Protein AF-A0A7H4P5Q7-F1 (afdb_monomer)

Sequence (121 aa):
MSPSSAIASPLTLASLYSDHHGWLKKWLTHKLQSVYDADDVAQDTFVRIMAGGSLSTIRDPKSFLCTIANRVMIDLFRRNALERAWLEMLSQLPEELSPSPEQRQSQLELLQQIDAHAGRA

Organism: NCBI:txid2058152

pLDDT: mean 88.64, std 13.56, range [40.66, 98.06]

Mean predicted aligned error: 7.0 Å

Radius of gyration: 20.48 Å; Cα contacts (8 Å, |Δi|>4): 54; chains: 1; bounding box: 58×28×66 Å

Foldseek 3Di:
DDDPPPPPDADDLVCLCVVPLVVQLVVQCVVVVDSVVSNVLSVVLSVVVVVVDDPRPDPDSVVSSVVSSVVSVVLVVVLVVLLVVLVVVLVPDDPVPRDDPVVSVVVSVVSSVVVVVVVVD

Secondary structure (DSSP, 8-state):
--------PPPPHHHHHHHHHHHHHHHHHHHHS-HHHHHHHHHHHHHHHHHH---TT-S-HHHHHHHHHHHHHHHHHHHHHHHHHHHHHHHTS-GGGPPPHHHHHHHHHHHHHHHHHHTT-

Structure (mmCIF, N/CA/C/O backbone):
data_AF-A0A7H4P5Q7-F1
#
_entry.id   AF-A0A7H4P5Q7-F1
#
loop_
_atom_site.group_PDB
_atom_site.id
_atom_site.type_symbol
_atom_site.label_atom_id
_atom_site.label_alt_id
_atom_site.label_comp_id
_atom_site.label_asym_id
_atom_site.label_entity_id
_atom_site.label_seq_id
_atom_site.pdbx_PDB_ins_code
_atom_site.Cartn_x
_atom_site.Cartn_y
_atom_site.Cartn_z
_atom_site.occupancy
_atom_site.B_iso_or_equiv
_atom_site.auth_seq_id
_atom_site.auth_comp_id
_atom_site.auth_asym_id
_atom_site.auth_atom_id
_atom_site.pdbx_PDB_model_num
ATOM 1 N N . MET A 1 1 ? 33.260 4.347 -39.944 1.00 40.88 1 MET A N 1
ATOM 2 C CA . MET A 1 1 ? 32.751 4.717 -38.606 1.00 40.88 1 MET A CA 1
ATOM 3 C C . M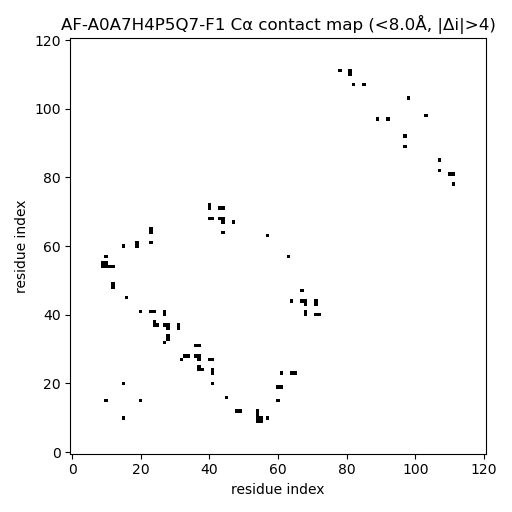ET A 1 1 ? 31.288 4.322 -38.550 1.00 40.88 1 MET A C 1
ATOM 5 O O . MET A 1 1 ? 30.454 5.031 -39.092 1.00 40.88 1 MET A O 1
ATOM 9 N N . SER A 1 2 ? 30.997 3.142 -38.010 1.00 41.88 2 SER A N 1
ATOM 10 C CA . SER A 1 2 ? 29.619 2.681 -37.811 1.00 41.88 2 SER A CA 1
ATOM 11 C C . SER A 1 2 ? 29.068 3.317 -36.532 1.00 41.88 2 SER A C 1
ATOM 13 O O . SER A 1 2 ? 29.818 3.405 -35.556 1.00 41.88 2 SER A O 1
ATOM 15 N N . PRO A 1 3 ? 27.808 3.784 -36.501 1.00 54.16 3 PRO A N 1
ATOM 16 C CA . PRO A 1 3 ? 27.237 4.350 -35.293 1.00 54.16 3 PRO A CA 1
ATOM 17 C C . PRO A 1 3 ? 27.035 3.225 -34.276 1.00 54.16 3 PRO A C 1
ATOM 19 O O . PRO A 1 3 ? 26.431 2.194 -34.573 1.00 54.16 3 PRO A O 1
ATOM 22 N N . SER A 1 4 ? 27.580 3.424 -33.079 1.00 49.62 4 SER A N 1
ATOM 23 C CA . SER A 1 4 ? 27.327 2.575 -31.921 1.00 49.62 4 SER A CA 1
ATOM 24 C C . SER A 1 4 ? 25.830 2.630 -31.619 1.00 49.62 4 SER A C 1
ATOM 26 O O . SER A 1 4 ? 25.319 3.659 -31.178 1.00 49.62 4 SER A O 1
ATOM 28 N N . SER A 1 5 ? 25.108 1.552 -31.928 1.00 49.75 5 SER A N 1
ATOM 29 C CA . SER A 1 5 ? 23.744 1.369 -31.441 1.00 49.75 5 SER A CA 1
ATOM 30 C C . SER A 1 5 ? 23.833 1.274 -29.925 1.00 49.75 5 SER A C 1
ATOM 32 O O . SER A 1 5 ? 24.344 0.287 -29.401 1.00 49.75 5 SER A O 1
ATOM 34 N N . ALA A 1 6 ? 23.394 2.320 -29.225 1.00 51.31 6 ALA A N 1
ATOM 35 C CA . ALA A 1 6 ? 23.206 2.270 -27.786 1.00 51.31 6 ALA A CA 1
ATOM 36 C C . ALA A 1 6 ? 22.210 1.142 -27.501 1.00 51.31 6 ALA A C 1
ATOM 38 O O . ALA A 1 6 ? 21.017 1.269 -27.772 1.00 51.31 6 ALA A O 1
ATOM 39 N N . ILE A 1 7 ? 22.715 0.003 -27.032 1.00 50.47 7 ILE A N 1
ATOM 40 C CA . ILE A 1 7 ? 21.882 -1.097 -26.566 1.00 50.47 7 ILE A CA 1
ATOM 41 C C . ILE A 1 7 ? 21.132 -0.525 -25.367 1.00 50.47 7 ILE A C 1
ATOM 43 O O . ILE A 1 7 ? 21.742 -0.246 -24.337 1.00 50.47 7 ILE A O 1
ATOM 47 N N . ALA A 1 8 ? 19.836 -0.255 -25.525 1.00 60.22 8 ALA A N 1
ATOM 48 C CA . ALA A 1 8 ? 19.000 0.162 -24.414 1.00 60.22 8 ALA A CA 1
ATOM 49 C C . ALA A 1 8 ? 19.072 -0.946 -23.359 1.00 60.22 8 ALA A C 1
ATOM 51 O O . ALA A 1 8 ? 18.618 -2.066 -23.603 1.00 60.22 8 ALA A O 1
ATOM 52 N N . SER A 1 9 ? 19.711 -0.657 -22.223 1.00 63.44 9 SER A N 1
ATOM 53 C CA . SER A 1 9 ? 19.774 -1.599 -21.112 1.00 63.44 9 SER A CA 1
ATOM 54 C C . SER A 1 9 ? 18.348 -1.996 -20.729 1.00 63.44 9 SER A C 1
ATOM 56 O O . SER A 1 9 ? 17.480 -1.120 -20.651 1.00 63.44 9 SER A O 1
ATOM 58 N N . PRO A 1 10 ? 18.074 -3.293 -20.512 1.00 71.25 10 PRO A N 1
ATOM 59 C CA . PRO A 1 10 ? 16.743 -3.733 -20.130 1.00 71.25 10 PRO A CA 1
ATOM 60 C C . PRO A 1 10 ? 16.328 -3.021 -18.841 1.00 71.25 10 PRO A C 1
ATOM 62 O O . PRO A 1 10 ? 17.120 -2.915 -17.904 1.00 71.25 10 PRO A O 1
ATOM 65 N N . LEU A 1 11 ? 15.089 -2.528 -18.797 1.00 80.12 11 LEU A N 1
ATOM 66 C CA . LEU A 1 11 ? 14.535 -1.927 -17.590 1.00 80.12 11 LEU A CA 1
ATOM 67 C C . LEU A 1 11 ? 14.571 -2.965 -16.463 1.00 80.12 11 LEU A C 1
ATOM 69 O O . LEU A 1 11 ? 13.958 -4.028 -16.565 1.00 80.12 11 LEU A O 1
ATOM 73 N N . THR A 1 12 ? 15.300 -2.656 -15.395 1.00 89.75 12 THR A N 1
ATOM 74 C CA . THR A 1 12 ? 15.385 -3.508 -14.206 1.00 89.75 12 THR A CA 1
ATOM 75 C C . THR A 1 12 ? 14.460 -2.982 -13.119 1.00 89.75 12 THR A C 1
ATOM 77 O O . THR A 1 12 ? 14.112 -1.800 -13.105 1.00 89.75 12 THR A O 1
ATOM 80 N N . LEU A 1 13 ? 14.087 -3.840 -12.167 1.00 91.06 13 LEU A N 1
ATOM 81 C CA . LEU A 1 13 ? 13.323 -3.395 -11.002 1.00 91.06 13 LEU A CA 1
ATOM 82 C C . LEU A 1 13 ? 14.106 -2.354 -10.194 1.00 91.06 13 LEU A C 1
ATOM 84 O O . LEU A 1 13 ? 13.524 -1.375 -9.744 1.00 91.06 13 LEU A O 1
ATOM 88 N N . ALA A 1 14 ? 15.422 -2.543 -10.058 1.00 91.94 14 ALA A N 1
ATOM 89 C CA . ALA A 1 14 ? 16.290 -1.625 -9.331 1.00 91.94 14 ALA A CA 1
ATOM 90 C C . ALA A 1 14 ? 16.292 -0.223 -9.957 1.00 91.94 14 ALA A C 1
ATOM 92 O O . ALA A 1 14 ? 16.061 0.745 -9.239 1.00 91.94 14 ALA A O 1
ATOM 93 N N . SER A 1 15 ? 16.466 -0.120 -11.283 1.00 92.06 15 SER A N 1
ATOM 94 C CA . SER A 1 15 ? 16.420 1.169 -11.991 1.00 92.06 15 SER A CA 1
ATOM 95 C C . SER A 1 15 ? 15.017 1.781 -11.972 1.00 92.06 15 SER A C 1
ATOM 97 O O . SER A 1 15 ? 14.855 2.967 -11.717 1.00 92.06 15 SER A O 1
ATOM 99 N N . LEU A 1 16 ? 13.969 0.970 -12.163 1.00 93.38 16 LEU A N 1
ATOM 100 C CA . LEU A 1 16 ? 12.585 1.441 -12.069 1.00 93.38 16 LEU A CA 1
ATOM 101 C C . LEU A 1 16 ? 12.284 2.022 -10.675 1.00 93.38 16 LEU A C 1
ATOM 103 O O . LEU A 1 16 ? 11.624 3.054 -10.565 1.00 93.38 16 LEU A O 1
ATOM 107 N N . TYR A 1 17 ? 12.778 1.375 -9.619 1.00 94.69 17 TYR A N 1
ATOM 108 C CA . TYR A 1 17 ? 12.620 1.832 -8.243 1.00 94.69 17 TYR A CA 1
ATOM 109 C C . TYR A 1 17 ? 13.417 3.111 -7.977 1.00 94.69 17 TYR A C 1
ATOM 111 O O . TYR A 1 17 ? 12.825 4.110 -7.571 1.00 94.69 17 TYR A O 1
ATOM 119 N N . SER A 1 18 ? 14.729 3.119 -8.239 1.00 94.62 18 SER A N 1
ATOM 120 C CA . SER A 1 18 ? 15.584 4.285 -7.972 1.00 94.62 18 SER A CA 1
ATOM 121 C C . SER A 1 18 ? 15.100 5.535 -8.699 1.00 94.62 18 SER A C 1
ATOM 123 O O . SER A 1 18 ? 15.069 6.617 -8.111 1.00 94.62 18 SER A O 1
ATOM 125 N N . ASP A 1 19 ? 14.665 5.378 -9.949 1.00 95.44 19 ASP A N 1
ATOM 126 C CA . ASP A 1 19 ? 14.382 6.506 -10.833 1.00 95.44 19 ASP A CA 1
ATOM 127 C C . ASP A 1 19 ? 12.965 7.061 -10.626 1.00 95.44 19 ASP A C 1
ATOM 129 O O . ASP A 1 19 ? 12.704 8.238 -10.894 1.00 95.44 19 ASP A O 1
ATOM 133 N N . HIS A 1 20 ? 12.030 6.237 -10.131 1.00 96.25 20 HIS A N 1
ATOM 134 C CA . HIS A 1 20 ? 10.613 6.602 -10.076 1.00 96.25 20 HIS A CA 1
ATOM 135 C C . HIS A 1 20 ? 9.954 6.516 -8.698 1.00 96.25 20 HIS A C 1
ATOM 137 O O . HIS A 1 20 ? 8.894 7.124 -8.537 1.00 96.25 20 HIS A O 1
ATOM 143 N N . HIS A 1 21 ? 10.549 5.866 -7.691 1.00 96.56 21 HIS A N 1
ATOM 144 C CA . HIS A 1 21 ? 9.954 5.764 -6.349 1.00 96.56 21 HIS A CA 1
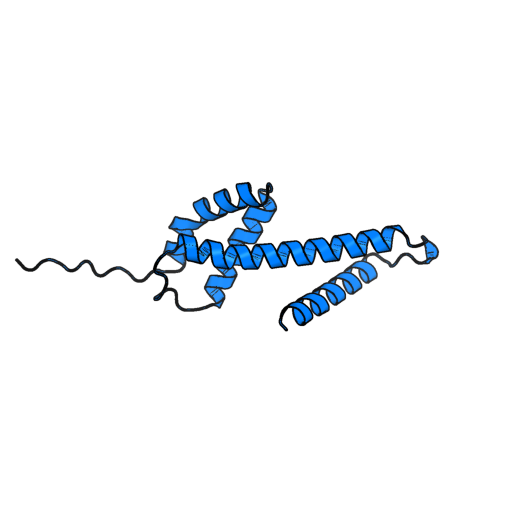ATOM 145 C C . HIS A 1 21 ? 9.658 7.144 -5.742 1.00 96.56 21 HIS A C 1
ATOM 147 O O . HIS A 1 21 ? 8.538 7.416 -5.314 1.00 96.56 21 HIS A O 1
ATOM 153 N N . GLY A 1 22 ? 10.626 8.067 -5.781 1.00 96.81 22 GLY A N 1
ATOM 154 C CA . GLY A 1 22 ? 10.444 9.415 -5.229 1.00 96.81 22 GLY A CA 1
ATOM 155 C C . GLY A 1 22 ? 9.375 10.238 -5.957 1.00 96.81 22 GLY A C 1
ATOM 156 O O . GLY A 1 22 ? 8.652 11.014 -5.331 1.00 96.81 22 GLY A O 1
ATOM 157 N N . TRP A 1 23 ? 9.242 10.060 -7.275 1.00 98.00 23 TRP A N 1
ATOM 158 C CA . TRP A 1 23 ? 8.172 10.691 -8.052 1.00 98.00 23 TRP A CA 1
ATOM 159 C C . TRP A 1 23 ? 6.807 10.083 -7.712 1.00 98.00 23 TRP A C 1
ATOM 161 O O . TRP A 1 23 ? 5.858 10.829 -7.471 1.00 98.00 23 TRP A O 1
ATOM 171 N N . LEU A 1 24 ? 6.725 8.752 -7.646 1.00 98.00 24 LEU A N 1
ATOM 172 C CA . LEU A 1 24 ? 5.496 8.027 -7.346 1.00 98.00 24 LEU A CA 1
ATOM 173 C C . LEU A 1 24 ? 4.982 8.384 -5.952 1.00 98.00 24 LEU A C 1
ATOM 175 O O . LEU A 1 24 ? 3.818 8.749 -5.820 1.00 98.00 24 LEU A O 1
ATOM 179 N N . LYS A 1 25 ? 5.859 8.378 -4.941 1.00 97.94 25 LYS A N 1
ATOM 180 C CA . LYS A 1 25 ? 5.522 8.787 -3.573 1.00 97.94 25 LYS A CA 1
ATOM 181 C C . LYS A 1 25 ? 4.965 10.205 -3.540 1.00 97.94 25 LYS A C 1
ATOM 183 O O . LYS A 1 25 ? 3.899 10.418 -2.981 1.00 97.94 25 LYS A O 1
ATOM 188 N N . LYS A 1 26 ? 5.616 11.172 -4.203 1.00 97.88 26 LYS A N 1
ATOM 189 C CA . LYS A 1 26 ? 5.102 12.552 -4.283 1.00 97.88 26 LYS A CA 1
ATOM 190 C C . LYS A 1 26 ? 3.727 12.610 -4.941 1.00 97.88 26 LYS A C 1
ATOM 192 O O . LYS A 1 26 ? 2.845 13.294 -4.428 1.00 97.88 26 LYS A O 1
ATOM 197 N N . TRP A 1 27 ? 3.533 11.915 -6.059 1.00 97.88 27 TRP A N 1
ATOM 198 C CA . TRP A 1 27 ? 2.238 11.858 -6.738 1.00 97.88 27 TRP A CA 1
ATOM 199 C C . TRP A 1 27 ? 1.150 11.249 -5.839 1.00 97.88 27 TRP A C 1
ATOM 201 O O . TRP A 1 27 ? 0.061 11.812 -5.730 1.00 97.88 27 TRP A O 1
ATOM 211 N N . LEU A 1 28 ? 1.470 10.168 -5.123 1.00 98.06 28 LEU A N 1
ATOM 212 C CA . LEU A 1 28 ? 0.582 9.524 -4.158 1.00 98.06 28 LEU A CA 1
ATOM 213 C C . LEU A 1 28 ? 0.274 10.415 -2.957 1.00 98.06 28 LEU A C 1
ATOM 215 O O . LEU A 1 28 ? -0.883 10.497 -2.571 1.00 98.06 28 LEU A O 1
ATOM 219 N N . THR A 1 29 ? 1.246 11.147 -2.408 1.00 98.00 29 THR A N 1
ATOM 220 C CA . THR A 1 29 ? 1.005 12.078 -1.293 1.00 98.00 29 THR A CA 1
ATOM 221 C C . THR A 1 29 ? -0.009 13.155 -1.677 1.00 98.00 29 THR A C 1
ATOM 223 O O . THR A 1 29 ? -0.916 13.439 -0.901 1.00 98.00 29 THR A O 1
ATOM 226 N N . HIS A 1 30 ? 0.075 13.710 -2.892 1.00 96.31 30 HIS A N 1
ATOM 227 C CA . HIS A 1 30 ? -0.925 14.672 -3.377 1.00 96.31 30 HIS A CA 1
ATOM 228 C C . HIS A 1 30 ? -2.296 14.025 -3.601 1.00 96.31 30 HIS A C 1
ATOM 230 O O . HIS A 1 30 ? -3.322 14.681 -3.444 1.00 96.31 30 HIS A O 1
ATOM 236 N N . LYS A 1 31 ? -2.337 12.746 -3.979 1.00 94.69 31 LYS A N 1
ATOM 237 C CA . LYS A 1 31 ? -3.589 12.044 -4.266 1.00 94.69 31 LYS A CA 1
ATOM 238 C C . LYS A 1 31 ? -4.300 11.534 -3.009 1.00 94.69 31 LYS A C 1
ATOM 240 O O . LYS A 1 31 ? -5.522 11.591 -2.949 1.00 94.69 31 LYS A O 1
ATOM 245 N N . LEU A 1 32 ? -3.543 11.045 -2.033 1.00 95.06 32 LEU A N 1
ATOM 246 C CA . LEU A 1 32 ? -4.036 10.448 -0.790 1.00 95.06 32 LEU A CA 1
ATOM 247 C C . LEU A 1 32 ? -4.140 11.461 0.353 1.00 95.06 32 LEU A C 1
ATOM 249 O O . LEU A 1 32 ? -4.806 11.178 1.339 1.00 95.06 32 LEU A O 1
ATOM 253 N N . GLN A 1 33 ? -3.485 12.625 0.236 1.00 95.94 33 GLN A N 1
ATOM 254 C CA . GLN A 1 33 ? -3.384 13.625 1.311 1.00 95.94 33 GLN A CA 1
ATOM 255 C C . GLN A 1 33 ? -2.796 13.050 2.616 1.00 95.94 33 GLN A C 1
ATOM 257 O O . GLN A 1 33 ? -3.011 13.579 3.702 1.00 95.94 33 GLN A O 1
ATOM 262 N N . SER A 1 34 ? -2.019 11.970 2.500 1.00 95.31 34 SER A N 1
ATOM 263 C CA . SER A 1 34 ? -1.405 11.232 3.601 1.00 95.31 34 SER A CA 1
ATOM 264 C C . SER A 1 34 ? -0.034 10.738 3.158 1.00 95.31 34 SER A C 1
ATOM 266 O O . SER A 1 34 ? 0.110 10.120 2.101 1.00 95.31 34 SER A O 1
ATOM 268 N N . VAL A 1 35 ? 0.998 11.060 3.939 1.00 95.94 35 VAL A N 1
ATOM 269 C CA . VAL A 1 35 ? 2.373 10.617 3.6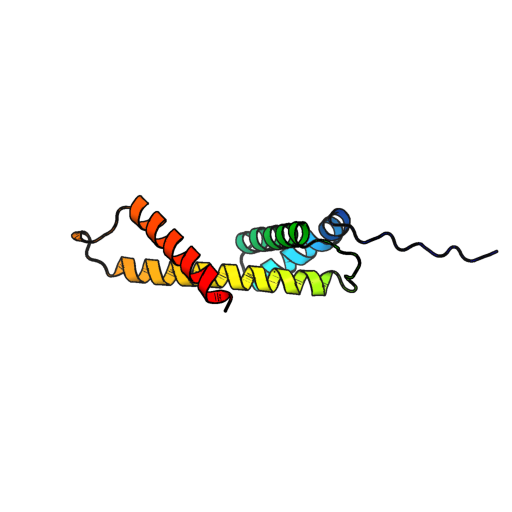55 1.00 95.94 35 VAL A CA 1
ATOM 270 C C . VAL A 1 35 ? 2.545 9.138 3.991 1.00 95.94 35 VAL A C 1
ATOM 272 O O . VAL A 1 35 ? 3.298 8.462 3.297 1.00 95.94 35 VAL A O 1
ATOM 275 N N . TYR A 1 36 ? 1.834 8.650 5.009 1.00 95.88 36 TYR A N 1
ATOM 276 C CA . TYR A 1 36 ? 1.886 7.259 5.454 1.00 95.88 36 TYR A CA 1
ATOM 277 C C . TYR A 1 36 ? 1.246 6.335 4.417 1.00 95.88 36 TYR A C 1
ATOM 279 O O . TYR A 1 36 ? 1.934 5.484 3.865 1.00 95.88 36 TYR A O 1
ATOM 287 N N . ASP A 1 37 ? -0.004 6.611 4.023 1.00 95.69 37 ASP A N 1
ATOM 288 C CA . ASP A 1 37 ? -0.679 5.821 2.984 1.00 95.69 37 ASP A CA 1
ATOM 289 C C . ASP A 1 37 ? 0.079 5.885 1.651 1.00 95.69 37 ASP A C 1
ATOM 291 O O . ASP A 1 37 ? 0.113 4.921 0.892 1.00 95.69 37 ASP A O 1
ATOM 295 N N . ALA A 1 38 ? 0.707 7.024 1.341 1.00 97.31 38 ALA A N 1
ATOM 296 C CA . ALA A 1 38 ? 1.513 7.156 0.133 1.00 97.31 38 ALA A CA 1
ATOM 297 C C . ALA A 1 38 ? 2.771 6.280 0.146 1.00 97.31 38 ALA A C 1
ATOM 299 O O . ALA A 1 38 ? 3.157 5.794 -0.916 1.00 97.31 38 ALA A O 1
ATOM 300 N N . ASP A 1 39 ? 3.412 6.103 1.303 1.00 97.00 39 ASP A N 1
ATOM 301 C CA . ASP A 1 39 ? 4.583 5.234 1.446 1.00 97.00 39 ASP A CA 1
ATOM 302 C C . ASP A 1 39 ? 4.181 3.764 1.301 1.00 97.00 39 ASP A C 1
ATOM 304 O O . ASP A 1 39 ? 4.758 3.049 0.481 1.00 97.00 39 ASP A O 1
ATOM 308 N N . ASP A 1 40 ? 3.110 3.361 1.987 1.00 95.94 40 ASP A N 1
ATOM 309 C CA . ASP A 1 40 ? 2.578 1.998 1.933 1.00 95.94 40 ASP A CA 1
ATOM 310 C C . ASP A 1 40 ? 2.133 1.633 0.512 1.00 95.94 40 ASP A C 1
ATOM 312 O O . ASP A 1 40 ? 2.552 0.618 -0.046 1.00 95.94 40 ASP A O 1
ATOM 316 N N . VAL A 1 41 ? 1.358 2.506 -0.143 1.00 97.50 41 VAL A N 1
ATOM 317 C CA . VAL A 1 41 ? 0.898 2.279 -1.521 1.00 97.50 41 VAL A CA 1
ATOM 318 C C . VAL A 1 41 ? 2.067 2.256 -2.508 1.00 97.50 41 VAL A C 1
ATOM 320 O O . VAL A 1 41 ? 2.044 1.469 -3.463 1.00 97.50 41 VAL A O 1
ATOM 323 N N . ALA A 1 42 ? 3.086 3.102 -2.323 1.00 97.38 42 ALA A N 1
ATOM 324 C CA . ALA A 1 42 ? 4.277 3.074 -3.167 1.00 97.38 42 ALA A CA 1
ATOM 325 C C . ALA A 1 42 ? 5.008 1.735 -3.021 1.00 97.38 42 ALA A C 1
ATOM 327 O O . ALA A 1 42 ? 5.317 1.096 -4.030 1.00 97.38 42 ALA A O 1
ATOM 328 N N . GLN A 1 43 ? 5.223 1.280 -1.788 1.00 96.50 43 GLN A N 1
ATOM 329 C CA . GLN A 1 43 ? 5.917 0.030 -1.513 1.00 96.50 43 GLN A CA 1
ATOM 330 C C . GLN A 1 43 ? 5.142 -1.180 -2.051 1.00 96.50 43 GLN A C 1
ATOM 332 O O . GLN A 1 43 ? 5.702 -1.983 -2.801 1.00 96.50 43 GLN A O 1
ATOM 337 N N . ASP A 1 44 ? 3.839 -1.260 -1.783 1.00 96.19 44 ASP A N 1
ATOM 338 C CA . ASP A 1 44 ? 2.955 -2.311 -2.298 1.00 96.19 44 ASP A CA 1
ATOM 339 C C . ASP A 1 44 ? 2.937 -2.353 -3.829 1.00 96.19 44 ASP A C 1
ATOM 341 O O . ASP A 1 44 ? 2.880 -3.427 -4.438 1.00 96.19 44 ASP A O 1
ATOM 345 N N . THR A 1 45 ? 3.026 -1.190 -4.480 1.00 96.62 45 THR A N 1
ATOM 346 C CA . THR A 1 45 ? 3.137 -1.104 -5.941 1.00 96.62 45 THR A CA 1
ATOM 347 C C . THR A 1 45 ? 4.388 -1.828 -6.431 1.00 96.62 45 THR A C 1
ATOM 349 O O . THR A 1 45 ? 4.298 -2.662 -7.333 1.00 96.62 45 THR A O 1
ATOM 352 N N . PHE A 1 46 ? 5.549 -1.565 -5.827 1.00 95.75 46 PHE A N 1
ATOM 353 C CA . PHE A 1 46 ? 6.801 -2.214 -6.217 1.00 95.75 46 PHE A CA 1
ATOM 354 C C . PHE A 1 46 ? 6.856 -3.697 -5.837 1.00 95.75 46 PHE A C 1
ATOM 356 O O . PHE A 1 46 ? 7.368 -4.492 -6.625 1.00 95.75 46 PHE A O 1
ATOM 363 N N . VAL A 1 47 ? 6.266 -4.097 -4.707 1.00 95.31 47 VAL A N 1
ATOM 364 C CA . VAL A 1 47 ? 6.112 -5.515 -4.334 1.00 95.31 47 VAL A CA 1
ATOM 365 C C . VAL A 1 47 ? 5.265 -6.260 -5.372 1.00 95.31 47 VAL A C 1
ATOM 367 O O . VAL A 1 47 ? 5.653 -7.335 -5.832 1.00 95.31 47 VAL A O 1
ATOM 370 N N . ARG A 1 48 ? 4.149 -5.673 -5.829 1.00 92.94 48 ARG A N 1
ATOM 371 C CA . ARG A 1 48 ? 3.320 -6.265 -6.896 1.00 92.94 48 ARG A CA 1
ATOM 372 C C . ARG A 1 48 ? 4.060 -6.364 -8.226 1.00 92.94 48 ARG A C 1
ATOM 374 O O . ARG A 1 48 ? 3.888 -7.347 -8.941 1.00 92.94 48 ARG A O 1
ATOM 381 N N . ILE A 1 49 ? 4.890 -5.378 -8.559 1.00 93.19 49 ILE A N 1
ATOM 382 C CA . ILE A 1 49 ? 5.730 -5.417 -9.765 1.00 93.19 49 ILE A CA 1
ATOM 383 C C . ILE A 1 49 ? 6.773 -6.533 -9.660 1.00 93.19 49 ILE A C 1
ATOM 385 O O . ILE A 1 49 ? 6.952 -7.283 -10.615 1.00 93.19 49 ILE A O 1
ATOM 389 N N . MET A 1 50 ? 7.411 -6.683 -8.497 1.00 91.88 50 MET A N 1
ATOM 390 C CA . MET A 1 50 ? 8.377 -7.751 -8.231 1.00 91.88 50 MET A CA 1
ATOM 391 C C . MET A 1 50 ? 7.749 -9.142 -8.399 1.00 91.88 50 MET A C 1
ATOM 393 O O . MET A 1 50 ? 8.373 -10.028 -8.977 1.00 91.88 50 MET A O 1
ATOM 397 N N . ALA A 1 51 ? 6.499 -9.316 -7.959 1.00 90.38 51 ALA A N 1
ATOM 398 C CA . ALA A 1 51 ? 5.747 -10.559 -8.126 1.00 90.38 51 ALA A CA 1
ATOM 399 C C . ALA A 1 51 ? 5.213 -10.780 -9.560 1.00 90.38 51 ALA A C 1
ATOM 401 O O . ALA A 1 51 ? 4.987 -11.918 -9.964 1.00 90.38 51 ALA A O 1
ATOM 402 N N . GLY A 1 52 ? 4.988 -9.706 -10.326 1.00 82.50 52 GLY A N 1
ATOM 403 C CA . GLY A 1 52 ? 4.306 -9.723 -11.628 1.00 82.50 52 GLY A CA 1
ATOM 404 C C . GLY A 1 52 ? 5.165 -10.092 -12.845 1.00 82.50 52 GLY A C 1
ATOM 405 O O . GLY A 1 52 ? 4.623 -10.247 -13.938 1.00 82.50 52 GLY A O 1
ATOM 406 N N . GLY A 1 53 ? 6.481 -10.254 -12.691 1.00 72.25 53 GLY A N 1
ATOM 407 C CA . GLY A 1 53 ? 7.370 -10.681 -13.777 1.00 72.25 53 GLY A CA 1
ATOM 408 C C . GLY A 1 53 ? 7.784 -9.564 -14.752 1.00 72.25 53 GLY A C 1
ATOM 409 O O . GLY A 1 53 ? 8.006 -8.424 -14.355 1.00 72.25 53 GLY A O 1
ATOM 410 N N . SER A 1 54 ? 8.003 -9.919 -16.026 1.00 71.31 54 SER A N 1
ATOM 411 C CA . SER A 1 54 ? 8.903 -9.184 -16.935 1.00 71.31 54 SER A CA 1
ATOM 412 C C . SER A 1 54 ? 8.567 -7.703 -17.174 1.00 71.31 54 SER A C 1
ATOM 414 O O . SER A 1 54 ? 7.512 -7.354 -17.701 1.00 71.31 54 SER A O 1
ATOM 416 N N . LEU A 1 55 ? 9.562 -6.845 -16.932 1.00 83.56 55 LEU A N 1
ATOM 417 C CA . LEU A 1 55 ? 9.546 -5.401 -17.204 1.00 83.56 55 LEU A CA 1
ATOM 418 C C . LEU A 1 55 ? 9.892 -5.050 -18.660 1.00 83.56 55 LEU A C 1
ATOM 420 O O . LEU A 1 55 ? 9.840 -3.885 -19.051 1.00 83.56 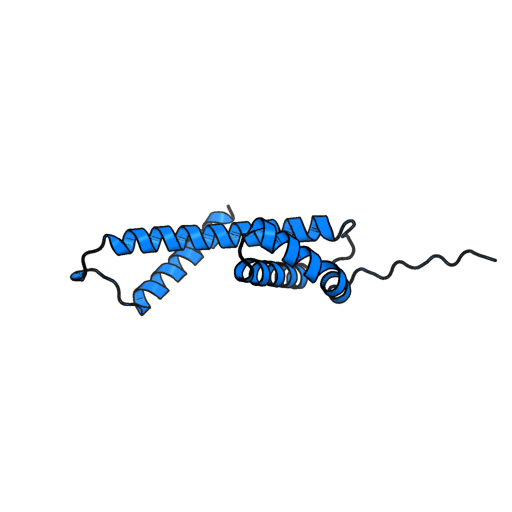55 LEU A O 1
ATOM 424 N N . SER A 1 56 ? 10.230 -6.050 -19.480 1.00 75.38 56 SER A N 1
ATOM 425 C CA . SER A 1 56 ? 10.744 -5.874 -20.845 1.00 75.38 56 SER A CA 1
ATOM 426 C C . SER A 1 56 ? 9.755 -5.235 -21.830 1.00 75.38 56 SER A C 1
ATOM 428 O O . SER A 1 56 ? 10.151 -4.851 -22.926 1.00 75.38 56 SER A O 1
ATOM 430 N N . THR A 1 57 ? 8.475 -5.127 -21.466 1.00 77.88 57 THR A N 1
ATOM 431 C CA . THR A 1 57 ? 7.409 -4.567 -22.317 1.00 77.88 57 THR A CA 1
ATOM 432 C C . THR A 1 57 ? 6.949 -3.171 -21.886 1.00 77.88 57 THR A C 1
ATOM 434 O O . THR A 1 57 ? 6.103 -2.569 -22.552 1.00 77.88 57 THR A O 1
ATOM 437 N N . ILE A 1 58 ? 7.511 -2.624 -20.802 1.00 84.94 58 ILE A N 1
ATOM 438 C CA . ILE A 1 58 ? 7.125 -1.314 -20.272 1.00 84.94 58 ILE A CA 1
ATOM 439 C C . ILE A 1 58 ? 7.701 -0.217 -21.169 1.00 84.94 58 ILE A C 1
ATOM 441 O O . ILE A 1 58 ? 8.906 0.016 -21.197 1.00 84.94 58 ILE A O 1
ATOM 445 N N . ARG A 1 59 ? 6.819 0.477 -21.895 1.00 84.19 59 ARG A N 1
ATOM 446 C CA . ARG A 1 59 ? 7.187 1.611 -22.762 1.00 84.19 59 ARG A CA 1
ATOM 447 C C . ARG A 1 59 ? 7.198 2.948 -22.027 1.00 84.19 59 ARG A C 1
ATOM 449 O O . ARG A 1 59 ? 8.017 3.802 -22.339 1.00 84.19 59 ARG A O 1
ATOM 456 N N . ASP A 1 60 ? 6.294 3.117 -21.063 1.00 91.06 60 ASP A N 1
ATOM 457 C CA . ASP A 1 60 ? 6.214 4.304 -20.211 1.00 91.06 60 ASP A CA 1
ATOM 458 C C . ASP A 1 60 ? 6.166 3.890 -18.729 1.00 91.06 60 ASP A C 1
ATOM 460 O O . ASP A 1 60 ? 5.108 3.477 -18.234 1.00 91.06 60 ASP A O 1
ATOM 464 N N . PRO A 1 61 ? 7.300 3.997 -18.010 1.00 92.56 61 PRO A N 1
ATOM 465 C CA . PRO A 1 61 ? 7.395 3.654 -16.597 1.00 92.56 61 PRO A CA 1
ATOM 466 C C . PRO A 1 61 ? 6.371 4.370 -15.716 1.00 92.56 61 PRO A C 1
ATOM 468 O O . PRO A 1 61 ? 5.781 3.751 -14.834 1.00 92.56 61 PRO A O 1
ATOM 471 N N . LYS A 1 62 ? 6.111 5.661 -15.956 1.00 95.19 62 LYS A N 1
ATOM 472 C CA . LYS A 1 62 ? 5.235 6.458 -15.085 1.00 95.19 62 LYS A CA 1
ATOM 473 C C . LYS A 1 62 ? 3.778 6.037 -15.223 1.00 95.19 62 LYS A C 1
ATOM 475 O O . LYS A 1 62 ? 3.116 5.810 -14.211 1.00 95.19 62 LYS A O 1
ATOM 480 N N . SER A 1 63 ? 3.287 5.876 -16.452 1.00 94.62 63 SER A N 1
ATOM 481 C CA . SER A 1 63 ? 1.917 5.396 -16.693 1.00 94.62 63 SER A CA 1
ATOM 482 C C . SER A 1 63 ? 1.707 3.972 -16.178 1.00 94.62 63 SER A C 1
ATOM 484 O O . SER A 1 63 ? 0.662 3.667 -15.593 1.00 94.62 63 SER A O 1
ATOM 486 N N . PHE A 1 64 ? 2.711 3.107 -16.337 1.00 94.31 64 PHE A N 1
ATOM 487 C CA . PHE A 1 64 ? 2.684 1.754 -15.789 1.00 94.31 64 PHE A CA 1
ATOM 488 C C . PHE A 1 64 ? 2.583 1.758 -14.255 1.00 94.31 64 PHE A C 1
ATOM 490 O O . PHE A 1 64 ? 1.673 1.139 -13.700 1.00 94.31 64 PHE A O 1
ATOM 497 N N . LEU A 1 65 ? 3.446 2.523 -13.575 1.00 96.00 65 LEU A N 1
ATOM 498 C CA . LEU A 1 65 ? 3.421 2.676 -12.117 1.00 96.00 65 LEU A CA 1
ATOM 499 C C . LEU A 1 65 ? 2.081 3.232 -11.629 1.00 96.00 65 LEU A C 1
ATOM 501 O O . LEU A 1 65 ? 1.485 2.656 -10.724 1.00 96.00 65 LEU A O 1
ATOM 505 N N . CYS A 1 66 ? 1.559 4.285 -12.265 1.00 96.56 66 CYS A N 1
ATOM 506 C CA . CYS A 1 66 ? 0.243 4.838 -11.940 1.00 96.56 66 CYS A CA 1
ATOM 507 C C . CYS A 1 66 ? -0.869 3.790 -12.050 1.00 96.56 66 CYS A C 1
ATOM 509 O O . CYS A 1 66 ? -1.766 3.758 -11.212 1.00 96.56 66 CYS A O 1
ATOM 511 N N . THR A 1 67 ? -0.826 2.925 -13.066 1.00 95.62 67 THR A N 1
ATOM 512 C CA . THR A 1 67 ? -1.842 1.880 -13.262 1.00 95.62 67 THR A CA 1
ATOM 513 C C . THR A 1 67 ? -1.849 0.890 -12.104 1.00 95.62 67 THR A C 1
ATOM 515 O O . THR A 1 67 ? -2.912 0.567 -11.571 1.00 95.62 67 THR A O 1
ATOM 518 N N . ILE A 1 68 ? -0.672 0.425 -11.687 1.00 95.75 68 ILE A N 1
ATOM 519 C CA . ILE A 1 68 ? -0.558 -0.525 -10.577 1.00 95.75 68 ILE A CA 1
ATOM 520 C C . ILE A 1 68 ? -0.896 0.163 -9.255 1.00 95.75 68 ILE A C 1
ATOM 522 O O . ILE A 1 68 ? -1.728 -0.353 -8.511 1.00 95.75 68 ILE A O 1
ATOM 526 N N . ALA A 1 69 ? -0.356 1.356 -9.010 1.00 97.19 69 ALA A N 1
ATOM 527 C CA . ALA A 1 69 ? -0.643 2.137 -7.814 1.00 97.19 69 ALA A CA 1
ATOM 528 C C . ALA A 1 69 ? -2.136 2.461 -7.680 1.00 97.19 69 ALA A C 1
ATOM 530 O O . ALA A 1 69 ? -2.685 2.377 -6.589 1.00 97.19 69 ALA A O 1
ATOM 531 N N . ASN A 1 70 ? -2.841 2.747 -8.780 1.00 96.75 70 ASN A N 1
ATOM 532 C CA . ASN A 1 70 ? -4.296 2.919 -8.759 1.00 96.75 70 ASN A CA 1
ATOM 533 C C . ASN A 1 70 ? -5.021 1.663 -8.268 1.00 96.75 70 ASN A C 1
ATOM 535 O O . ASN A 1 70 ? -5.948 1.775 -7.473 1.00 96.75 70 ASN A O 1
ATOM 539 N N . ARG A 1 71 ? -4.589 0.469 -8.689 1.00 95.00 71 ARG A N 1
ATOM 540 C CA . ARG A 1 71 ? -5.170 -0.792 -8.202 1.00 95.00 71 ARG A CA 1
ATOM 541 C C . ARG A 1 71 ? -4.869 -1.030 -6.723 1.00 95.00 71 ARG A C 1
ATOM 543 O O . ARG A 1 71 ? -5.729 -1.544 -6.018 1.00 95.00 71 ARG A O 1
ATOM 550 N N . VAL A 1 72 ? -3.672 -0.670 -6.259 1.00 96.19 72 VAL A N 1
ATOM 551 C CA . VAL A 1 72 ? -3.305 -0.729 -4.833 1.00 96.19 72 VAL A CA 1
ATOM 552 C C . VAL A 1 72 ? -4.164 0.242 -4.017 1.00 96.19 72 VAL A C 1
ATOM 554 O O . VAL A 1 72 ? -4.734 -0.155 -3.009 1.00 96.19 72 VAL A O 1
ATOM 557 N N . MET A 1 73 ? -4.345 1.479 -4.487 1.00 95.88 73 MET A N 1
ATOM 558 C CA . MET A 1 73 ? -5.193 2.475 -3.820 1.00 95.88 73 MET A CA 1
ATOM 559 C C . MET A 1 73 ? -6.658 2.046 -3.739 1.00 95.88 73 MET A C 1
ATOM 561 O O . MET A 1 73 ? -7.286 2.233 -2.704 1.00 95.88 73 MET A O 1
ATOM 565 N N . ILE A 1 74 ? -7.217 1.475 -4.812 1.00 93.88 74 ILE A N 1
ATOM 566 C CA . ILE A 1 74 ? -8.601 0.975 -4.802 1.00 93.88 74 ILE A CA 1
ATOM 567 C C . ILE A 1 74 ? -8.769 -0.103 -3.726 1.00 93.88 74 ILE A C 1
ATOM 569 O O . ILE A 1 74 ? -9.743 -0.079 -2.980 1.00 93.88 74 ILE A O 1
ATOM 573 N N . ASP A 1 75 ? -7.809 -1.020 -3.630 1.00 92.94 75 ASP A N 1
ATOM 574 C CA . ASP A 1 75 ? -7.801 -2.080 -2.624 1.00 92.94 75 ASP A CA 1
ATOM 575 C C . ASP A 1 75 ? -7.664 -1.529 -1.192 1.00 92.94 75 ASP A C 1
ATOM 577 O O . ASP A 1 75 ? -8.399 -1.947 -0.300 1.00 92.94 75 ASP A O 1
ATOM 581 N N . LEU A 1 76 ? -6.797 -0.534 -0.975 1.00 92.50 76 LEU A N 1
ATOM 582 C CA . LEU A 1 76 ? -6.691 0.182 0.302 1.00 92.50 76 LEU A CA 1
ATOM 583 C C . LEU A 1 76 ? -8.018 0.854 0.683 1.00 92.50 76 LEU A C 1
ATOM 585 O O . LEU A 1 76 ? -8.510 0.686 1.795 1.00 92.50 76 LEU A O 1
ATOM 589 N N . PHE A 1 77 ? -8.639 1.591 -0.241 1.00 93.12 77 PHE A N 1
ATOM 590 C CA . PHE A 1 77 ? -9.900 2.274 0.043 1.00 93.12 77 PHE A CA 1
ATOM 591 C C . PHE A 1 77 ? -11.050 1.312 0.303 1.00 93.12 77 PHE A C 1
ATOM 593 O O . PHE A 1 77 ? -11.891 1.612 1.150 1.00 93.12 77 PHE A O 1
ATOM 600 N N . ARG A 1 78 ? -11.078 0.167 -0.386 1.00 93.38 78 ARG A N 1
ATOM 601 C CA . ARG A 1 78 ? -12.067 -0.880 -0.134 1.00 93.38 78 ARG A CA 1
ATOM 602 C C . ARG A 1 78 ? -11.905 -1.454 1.276 1.00 93.38 78 ARG A C 1
ATOM 604 O O . ARG A 1 78 ? -12.878 -1.457 2.026 1.00 93.38 78 ARG A O 1
ATOM 611 N N . ARG A 1 79 ? -10.677 -1.817 1.674 1.00 93.00 79 ARG A N 1
ATOM 612 C CA . ARG A 1 79 ? -10.364 -2.286 3.037 1.00 93.00 79 ARG A CA 1
ATOM 613 C C . ARG A 1 79 ? -10.759 -1.261 4.103 1.00 93.00 79 ARG A C 1
ATOM 615 O O . ARG A 1 79 ? -11.486 -1.598 5.032 1.00 93.00 79 ARG A O 1
ATOM 622 N N . ASN A 1 80 ? -10.384 0.004 3.912 1.00 93.12 80 ASN A N 1
ATOM 623 C CA . ASN A 1 80 ? -10.703 1.073 4.861 1.00 93.12 80 ASN A CA 1
ATOM 624 C C . ASN A 1 80 ? -12.212 1.360 4.937 1.00 93.12 80 ASN A C 1
ATOM 626 O O . ASN A 1 80 ? -12.720 1.744 5.987 1.00 93.12 80 ASN A O 1
ATOM 630 N N . ALA A 1 81 ? -12.945 1.225 3.828 1.00 94.44 81 ALA A N 1
ATOM 631 C CA . ALA A 1 81 ? -14.397 1.393 3.826 1.00 94.44 81 ALA A CA 1
ATOM 632 C C . ALA A 1 81 ? -15.096 0.267 4.596 1.00 94.44 81 ALA A C 1
ATOM 634 O O . ALA A 1 81 ? -15.989 0.553 5.391 1.00 94.44 81 ALA A O 1
ATOM 635 N N . LEU A 1 82 ? -14.657 -0.978 4.400 1.00 95.31 82 LEU A N 1
ATOM 636 C CA . LEU A 1 82 ? -15.170 -2.137 5.123 1.00 95.31 82 LEU A CA 1
ATOM 637 C C . LEU A 1 82 ? -14.931 -2.011 6.631 1.00 95.31 82 LEU A C 1
ATOM 639 O O . LEU A 1 82 ? -15.859 -2.185 7.416 1.00 95.31 82 LEU A O 1
ATOM 643 N N . GLU A 1 83 ? -13.710 -1.656 7.029 1.00 95.62 83 GLU A N 1
ATOM 644 C CA . GLU A 1 83 ? -13.366 -1.470 8.438 1.00 95.62 83 GLU A CA 1
ATOM 645 C C . GLU A 1 83 ? -14.194 -0.357 9.086 1.00 95.62 83 GLU A C 1
ATOM 647 O O . GLU A 1 83 ? -14.755 -0.559 10.161 1.00 95.62 83 GLU A O 1
ATOM 652 N N . ARG A 1 84 ? -14.357 0.790 8.411 1.00 95.88 84 ARG A N 1
ATOM 653 C CA . ARG A 1 84 ? -15.215 1.875 8.909 1.00 95.88 84 ARG A CA 1
ATOM 654 C C . ARG A 1 84 ? -16.666 1.435 9.088 1.00 95.88 84 ARG A C 1
ATOM 656 O O . ARG A 1 84 ? -17.239 1.717 10.133 1.00 95.88 84 ARG A O 1
ATOM 663 N N . ALA A 1 85 ? -17.242 0.741 8.107 1.00 95.19 85 ALA A N 1
ATOM 664 C CA . ALA A 1 85 ? -18.621 0.259 8.189 1.00 95.19 85 ALA A CA 1
ATOM 665 C C . ALA A 1 85 ? -18.807 -0.749 9.336 1.00 95.19 85 ALA A C 1
ATOM 667 O O . ALA A 1 85 ? -19.809 -0.726 10.049 1.00 95.19 85 ALA A O 1
ATOM 668 N N . TRP A 1 86 ? -17.817 -1.615 9.550 1.00 94.50 86 TRP A N 1
ATOM 669 C CA . TRP A 1 86 ? -17.830 -2.561 10.657 1.00 94.50 86 TRP A CA 1
ATOM 670 C C . TRP A 1 86 ? -17.673 -1.869 12.023 1.00 94.50 86 TRP A C 1
ATOM 672 O O . TRP A 1 86 ? -18.423 -2.186 12.946 1.00 94.50 86 TRP A O 1
ATOM 682 N N . LEU A 1 87 ? -16.782 -0.879 12.156 1.00 94.31 87 LEU A N 1
ATOM 683 C CA . LEU A 1 87 ? -16.655 -0.068 13.376 1.00 94.31 87 LEU A CA 1
ATOM 684 C C . LEU A 1 87 ? -17.935 0.726 13.676 1.00 94.31 87 LEU A C 1
ATOM 686 O O . LEU A 1 87 ? -18.341 0.825 14.834 1.00 94.31 87 LEU A O 1
ATOM 690 N N . GLU A 1 88 ? -18.594 1.257 12.646 1.00 95.50 88 GLU A N 1
ATOM 691 C CA . GLU A 1 88 ? -19.886 1.932 12.778 1.00 95.50 88 GLU A CA 1
ATOM 692 C C . GLU A 1 88 ? -20.957 0.971 13.308 1.00 95.50 88 GLU A C 1
ATOM 694 O O . GLU A 1 88 ? -21.641 1.300 14.276 1.00 95.50 88 GLU A O 1
ATOM 699 N N . MET A 1 89 ? -21.039 -0.252 12.773 1.00 93.44 89 MET A N 1
ATOM 700 C CA . MET A 1 89 ? -21.927 -1.295 13.299 1.00 93.44 89 MET A CA 1
ATOM 701 C C . MET A 1 89 ? -21.606 -1.631 14.763 1.00 93.44 89 MET A C 1
ATOM 703 O O . MET A 1 89 ? -22.519 -1.727 15.583 1.00 93.44 89 MET A O 1
ATOM 707 N N . LEU A 1 90 ? -20.322 -1.776 15.113 1.00 93.19 90 LEU A N 1
ATOM 708 C CA . LEU A 1 90 ? -19.914 -2.055 16.491 1.00 93.19 90 LEU A CA 1
ATOM 709 C C . LEU A 1 90 ? -20.305 -0.943 17.464 1.00 93.19 90 LEU A C 1
ATOM 711 O O . LEU A 1 90 ? -20.644 -1.235 18.607 1.00 93.19 90 LEU A O 1
ATOM 715 N N . SER A 1 91 ? -20.278 0.316 17.024 1.00 92.38 91 SER A N 1
ATOM 716 C CA . SER A 1 91 ? -20.645 1.459 17.867 1.00 92.38 91 SER A CA 1
ATOM 717 C C . SER A 1 91 ? -22.120 1.464 18.285 1.00 92.38 91 SER A C 1
ATOM 719 O O . SER A 1 91 ? -22.473 2.115 19.264 1.00 92.38 91 SER A O 1
ATOM 721 N N . GLN A 1 92 ? -22.972 0.723 17.565 1.00 93.81 92 GLN A N 1
ATOM 722 C CA . GLN A 1 92 ? -24.405 0.595 17.845 1.00 93.81 92 GLN A CA 1
ATOM 723 C C . GLN A 1 92 ? -24.737 -0.608 18.743 1.00 93.81 92 GLN A C 1
ATOM 725 O O . GLN A 1 92 ? -25.889 -0.770 19.150 1.00 93.81 92 GLN A O 1
ATOM 730 N N . LEU A 1 93 ? -23.765 -1.480 19.037 1.00 92.19 93 LEU A N 1
ATO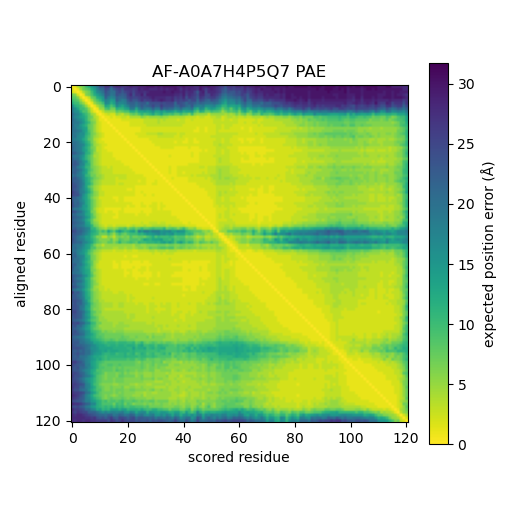M 731 C CA . LEU A 1 93 ? -23.991 -2.645 19.890 1.00 92.19 93 LEU A CA 1
ATOM 732 C C . LEU A 1 93 ? -24.043 -2.238 21.371 1.00 92.19 93 LEU A C 1
ATOM 734 O O . LEU A 1 93 ? -23.180 -1.488 21.831 1.00 92.19 93 LEU A O 1
ATOM 738 N N . PRO A 1 94 ? -24.993 -2.788 22.149 1.00 92.88 94 PRO A N 1
ATOM 739 C CA . PRO A 1 94 ? -24.931 -2.738 23.604 1.00 92.88 94 PRO A CA 1
ATOM 740 C C . PRO A 1 94 ? -23.617 -3.328 24.123 1.00 92.88 94 PRO A C 1
ATOM 742 O O . PRO A 1 94 ? -23.097 -4.289 23.553 1.00 92.88 94 PRO A O 1
ATOM 745 N N . GLU A 1 95 ? -23.113 -2.805 25.240 1.00 86.94 95 GLU A N 1
ATOM 746 C CA . GLU A 1 95 ? -21.844 -3.248 25.836 1.00 86.94 95 GLU A CA 1
ATOM 747 C C . GLU A 1 95 ? -21.838 -4.753 26.156 1.00 86.94 95 GLU A C 1
ATOM 749 O O . GLU A 1 95 ? -20.849 -5.437 25.910 1.00 86.94 95 GLU A O 1
ATOM 754 N N . GLU A 1 96 ? -22.982 -5.293 26.584 1.00 90.56 96 GLU A N 1
ATOM 755 C CA . GLU A 1 96 ? -23.201 -6.721 26.867 1.00 90.56 96 GLU A CA 1
ATOM 756 C C . GLU A 1 96 ? -23.004 -7.631 25.644 1.00 90.56 96 GLU A C 1
ATOM 758 O O . GLU A 1 96 ? -22.683 -8.810 25.785 1.00 90.56 96 GLU A O 1
ATOM 763 N N . LEU A 1 97 ? -23.204 -7.087 24.441 1.00 89.56 97 LEU A N 1
ATOM 764 C CA . LEU A 1 97 ? -23.041 -7.785 23.166 1.00 89.56 97 LEU A CA 1
ATOM 765 C C . LEU A 1 97 ? -21.737 -7.393 22.463 1.00 89.56 97 LEU A C 1
ATOM 767 O O . LEU A 1 97 ? -21.503 -7.809 21.326 1.00 89.56 97 LEU A O 1
ATOM 771 N N . SER A 1 98 ? -20.894 -6.582 23.109 1.00 89.38 98 SER A N 1
ATOM 772 C CA . SER A 1 98 ? -19.657 -6.115 22.507 1.00 89.38 98 SER A CA 1
ATOM 773 C C . SER A 1 98 ? -18.651 -7.267 22.413 1.00 89.38 98 SER A C 1
ATOM 775 O O . SER A 1 98 ? -18.290 -7.854 23.435 1.00 89.38 98 SER A O 1
ATOM 777 N N . PRO A 1 99 ? -18.162 -7.604 21.207 1.00 92.31 99 PRO A N 1
ATOM 778 C CA . PRO A 1 99 ? -17.151 -8.642 21.054 1.00 92.31 99 PRO A CA 1
ATOM 779 C C . PRO A 1 99 ? -15.841 -8.235 21.736 1.00 92.31 99 PRO A C 1
ATOM 781 O O . PRO A 1 99 ? -15.496 -7.046 21.771 1.00 92.31 99 PRO A O 1
ATOM 784 N N . SER A 1 100 ? -15.080 -9.221 22.221 1.00 94.31 100 SER A N 1
ATOM 785 C CA . SER A 1 100 ? -13.728 -8.989 22.743 1.00 94.31 100 SER A CA 1
ATOM 786 C C . SER A 1 100 ? -12.804 -8.432 21.646 1.00 94.31 100 SER A C 1
ATOM 788 O O . SER A 1 100 ? -13.077 -8.632 20.457 1.00 94.31 100 SER A O 1
ATOM 790 N N . PRO A 1 101 ? -11.696 -7.752 21.988 1.00 91.81 101 PRO A N 1
ATOM 791 C CA . PRO A 1 101 ? -10.736 -7.249 21.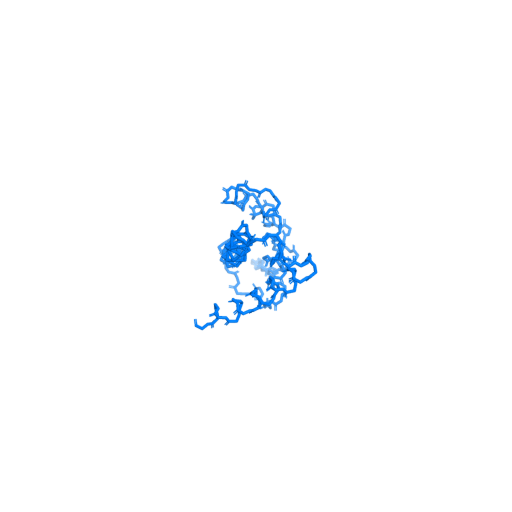000 1.00 91.81 101 PRO A CA 1
ATOM 792 C C . PRO A 1 101 ? -10.213 -8.325 20.031 1.00 91.81 101 PRO A C 1
ATOM 794 O O . PRO A 1 101 ? -10.049 -8.072 18.840 1.00 91.81 101 PRO A O 1
ATOM 797 N N . GLU A 1 102 ? -10.013 -9.549 20.513 1.00 95.75 102 GLU A N 1
ATOM 798 C CA . GLU A 1 102 ? -9.537 -10.681 19.713 1.00 95.75 102 GLU A CA 1
ATOM 799 C C . GLU A 1 102 ? -10.622 -11.178 18.749 1.00 95.75 102 GLU A C 1
ATOM 801 O O . GLU A 1 102 ? -10.351 -11.458 17.578 1.00 95.75 102 GLU A O 1
ATOM 806 N N . GLN A 1 103 ? -11.872 -11.257 19.220 1.00 95.12 103 GLN A N 1
ATOM 807 C CA . GLN A 1 103 ? -13.021 -11.614 18.384 1.00 95.12 103 GLN A CA 1
ATOM 808 C C . GLN A 1 103 ? -13.256 -10.562 17.304 1.00 95.12 103 GLN A C 1
ATOM 810 O O . GLN A 1 103 ? -13.528 -10.902 16.155 1.00 95.12 103 GLN A O 1
ATOM 815 N N . ARG A 1 104 ? -13.108 -9.290 17.671 1.00 94.25 104 ARG A N 1
ATOM 816 C CA . ARG A 1 104 ? -13.184 -8.146 16.770 1.00 94.25 104 ARG A CA 1
ATOM 817 C C . ARG A 1 104 ? -12.196 -8.269 15.615 1.00 94.25 104 ARG A C 1
ATOM 819 O O . ARG A 1 104 ? -12.605 -8.228 14.458 1.00 94.25 104 ARG A O 1
ATOM 826 N N . GLN A 1 105 ? -10.925 -8.505 15.935 1.00 93.69 105 GLN A N 1
ATOM 827 C CA . GLN A 1 105 ? -9.879 -8.706 14.935 1.00 93.69 105 GLN A CA 1
ATOM 828 C C . GLN A 1 105 ? -10.185 -9.910 14.033 1.00 93.69 105 GLN A C 1
ATOM 830 O O . GLN A 1 105 ? -10.152 -9.793 12.811 1.00 93.69 105 GLN A O 1
ATOM 835 N N . SER A 1 106 ? -10.573 -11.041 14.630 1.00 96.06 106 SER A N 1
ATOM 836 C CA . SER A 1 106 ? -10.898 -12.268 13.889 1.00 96.06 106 SER A CA 1
ATOM 837 C C . SER A 1 106 ? -12.063 -12.068 12.907 1.00 96.06 106 SER A C 1
ATOM 839 O O . SER A 1 106 ? -12.040 -12.570 11.784 1.00 96.06 106 SER A O 1
ATOM 841 N N . GLN A 1 107 ? -13.094 -11.324 13.316 1.00 95.19 107 GLN A N 1
ATOM 842 C CA . GLN A 1 107 ? -14.245 -11.001 12.470 1.00 95.19 107 GLN A CA 1
ATOM 843 C C . GLN A 1 107 ? -13.865 -10.056 11.328 1.00 95.19 107 GLN A C 1
ATOM 845 O O . GLN A 1 107 ? -14.271 -10.294 10.191 1.00 95.19 107 GLN A O 1
ATOM 850 N N . LEU A 1 108 ? -13.084 -9.009 11.610 1.00 94.75 108 LEU A N 1
ATOM 851 C CA . LEU A 1 108 ? -12.632 -8.063 10.591 1.00 94.75 108 LEU A CA 1
ATOM 852 C C . LEU A 1 108 ? -11.762 -8.754 9.531 1.00 94.75 108 LEU A C 1
ATOM 854 O O . LEU A 1 108 ? -11.974 -8.544 8.338 1.00 94.75 108 LEU A O 1
ATOM 858 N N . GLU A 1 109 ? -10.843 -9.629 9.945 1.00 94.56 109 GLU A N 1
ATOM 859 C CA . GLU A 1 109 ? -10.025 -10.433 9.028 1.00 94.56 109 GLU A CA 1
ATOM 860 C C . GLU A 1 109 ? -10.884 -11.320 8.123 1.00 94.56 109 GLU A C 1
ATOM 862 O O . GLU A 1 109 ? -10.676 -11.358 6.907 1.00 94.56 109 GLU A O 1
ATOM 867 N N . LEU A 1 110 ? -11.891 -11.995 8.687 1.00 95.25 110 LEU A N 1
ATOM 868 C CA . LEU A 1 110 ? -12.817 -12.817 7.911 1.00 95.25 110 LEU A CA 1
ATOM 869 C C . LEU A 1 110 ? -13.601 -11.978 6.890 1.00 95.25 110 LEU A C 1
ATOM 871 O O . LEU A 1 110 ? -13.727 -12.375 5.731 1.00 95.25 110 LEU A O 1
ATOM 875 N N . LEU A 1 111 ? -14.098 -10.805 7.295 1.00 94.31 111 LEU A N 1
ATOM 876 C CA . LEU A 1 111 ? -14.800 -9.884 6.398 1.00 94.31 111 LEU A CA 1
ATOM 877 C C . LEU A 1 111 ? -13.895 -9.424 5.247 1.00 94.31 111 LEU A C 1
ATOM 879 O O . LEU A 1 111 ? -14.322 -9.436 4.093 1.00 94.31 111 LEU A O 1
ATOM 883 N N . GLN A 1 112 ? -12.643 -9.068 5.541 1.00 93.31 112 GLN A N 1
ATOM 884 C CA . GLN A 1 112 ? -11.667 -8.661 4.527 1.00 93.31 112 GLN A CA 1
ATOM 885 C C . GLN A 1 112 ? -11.338 -9.797 3.551 1.00 93.31 112 GLN A C 1
ATOM 887 O O . GLN A 1 112 ? -11.219 -9.555 2.349 1.00 93.31 112 GLN A O 1
ATOM 892 N N . GLN A 1 113 ? -11.225 -11.040 4.031 1.00 92.12 113 GLN A N 1
ATOM 893 C CA . GLN A 1 113 ? -11.033 -12.202 3.160 1.00 92.12 113 GLN A CA 1
ATOM 894 C C . GLN A 1 113 ? -12.221 -12.380 2.209 1.00 92.12 113 GLN A C 1
ATOM 896 O O . GLN A 1 113 ? -12.023 -12.510 1.000 1.00 92.12 113 GLN A O 1
ATOM 901 N N . ILE A 1 114 ? -13.452 -12.335 2.727 1.00 92.50 114 ILE A N 1
ATOM 902 C CA . ILE A 1 114 ? -14.669 -12.462 1.912 1.00 92.50 114 ILE A CA 1
ATOM 903 C C . ILE A 1 114 ? -14.725 -11.361 0.843 1.00 92.50 114 ILE A C 1
ATOM 905 O O . ILE A 1 114 ? -14.943 -11.664 -0.331 1.00 92.50 114 ILE A O 1
ATOM 909 N N . ASP A 1 115 ? -14.473 -10.106 1.217 1.00 88.69 115 ASP A N 1
ATOM 910 C CA . ASP A 1 115 ? -14.467 -8.964 0.296 1.00 88.69 115 ASP A CA 1
ATOM 911 C C . ASP A 1 115 ? -13.386 -9.094 -0.797 1.00 88.69 115 ASP A C 1
ATOM 913 O O . ASP A 1 115 ? -13.656 -8.887 -1.986 1.00 88.69 115 ASP A O 1
ATOM 917 N N . ALA A 1 116 ? -12.183 -9.551 -0.432 1.00 86.56 116 ALA A N 1
ATOM 918 C CA . ALA A 1 116 ? -11.100 -9.807 -1.379 1.00 86.56 116 ALA A CA 1
ATOM 919 C C . ALA A 1 116 ? -11.437 -10.914 -2.396 1.00 86.56 116 ALA A C 1
ATOM 921 O O . ALA A 1 116 ? -10.966 -10.864 -3.538 1.00 86.56 116 ALA A O 1
ATOM 922 N N . HIS A 1 117 ? -12.241 -11.906 -2.002 1.00 84.56 117 HIS A N 1
ATOM 923 C CA . HIS A 1 117 ? -12.746 -12.949 -2.897 1.00 84.56 117 HIS A CA 1
ATOM 924 C C . HIS A 1 117 ? -13.924 -12.464 -3.759 1.00 84.56 117 HIS A C 1
ATOM 926 O O . HIS A 1 117 ? -13.964 -12.782 -4.948 1.00 84.56 117 HIS A O 1
ATOM 932 N N . ALA A 1 118 ? -14.841 -11.665 -3.206 1.00 78.50 118 ALA A N 1
ATOM 933 C CA . ALA A 1 118 ? -16.011 -11.142 -3.915 1.00 78.50 118 ALA A CA 1
ATOM 934 C C . ALA A 1 118 ? -15.651 -10.083 -4.973 1.00 78.50 118 ALA A C 1
ATOM 936 O O . ALA A 1 118 ? -16.252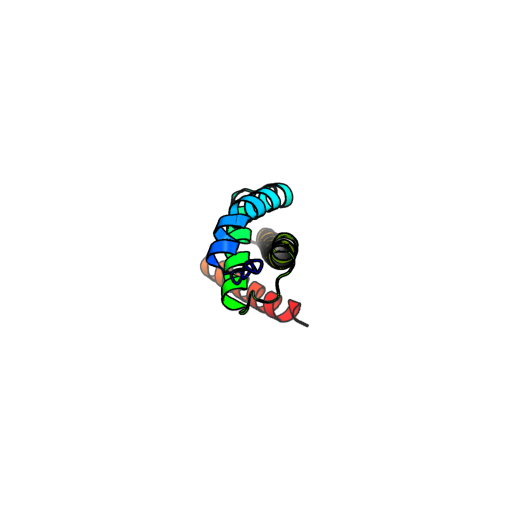 -10.039 -6.041 1.00 78.50 118 ALA A O 1
ATOM 937 N N . GLY A 1 119 ? -14.623 -9.264 -4.726 1.00 64.19 119 GLY A N 1
ATOM 938 C CA . GLY A 1 119 ? -14.158 -8.228 -5.655 1.00 64.19 119 GLY A CA 1
ATOM 939 C C . GLY A 1 119 ? -13.356 -8.726 -6.869 1.00 64.19 119 GLY A C 1
ATOM 940 O O . GLY A 1 119 ? -12.760 -7.894 -7.557 1.00 64.19 119 GLY A O 1
ATOM 941 N N . ARG A 1 120 ? -13.282 -10.048 -7.099 1.00 54.91 120 ARG A N 1
ATOM 942 C CA . ARG A 1 120 ? -12.589 -10.697 -8.234 1.00 54.91 120 ARG A CA 1
ATOM 943 C C . ARG A 1 120 ? -13.538 -11.334 -9.268 1.00 54.91 120 ARG A C 1
ATOM 945 O O . ARG A 1 120 ? -13.032 -11.959 -10.199 1.00 54.91 120 ARG A O 1
ATOM 952 N N . ALA A 1 121 ? -14.855 -11.205 -9.093 1.00 40.66 121 ALA A N 1
ATOM 953 C CA . ALA A 1 121 ? -15.879 -11.676 -10.033 1.00 40.66 121 ALA A CA 1
ATOM 954 C C . ALA A 1 121 ? -16.263 -10.605 -11.066 1.00 40.66 121 ALA A C 1
ATOM 956 O O . ALA A 1 121 ? -16.213 -9.402 -10.717 1.00 40.66 121 ALA A O 1
#

InterPro domains:
  IPR000838 RNA polymerase sigma factor 70, ECF, conserved site [PS01063] (38-68)
  IPR007627 RNA polymerase sigma-70 region 2 [PF04542] (16-81)
  IPR013325 RNA polymerase sigma factor, region 2 [SSF88946] (13-101)

Solvent-accessible surface area (backbone atoms only — not comparable to full-atom values): 7145 Å² total; per-residue (Å²): 137,81,81,80,76,80,74,76,73,76,65,43,72,67,57,54,44,72,76,36,44,71,57,49,30,53,55,32,26,71,71,64,76,30,68,64,64,14,50,53,39,46,50,53,34,52,53,51,4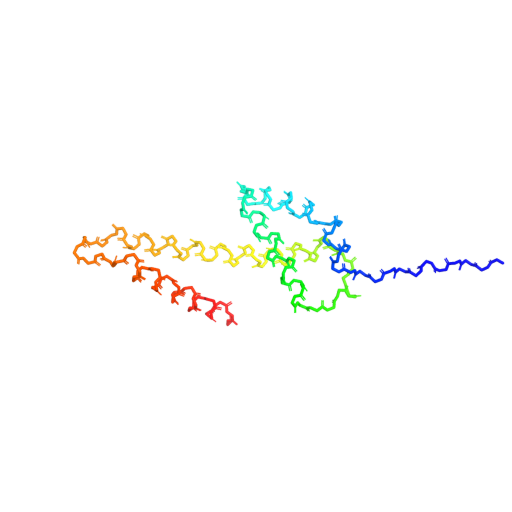7,70,75,67,57,84,52,83,78,67,86,49,68,65,65,53,51,50,55,48,32,50,55,46,48,52,52,51,52,50,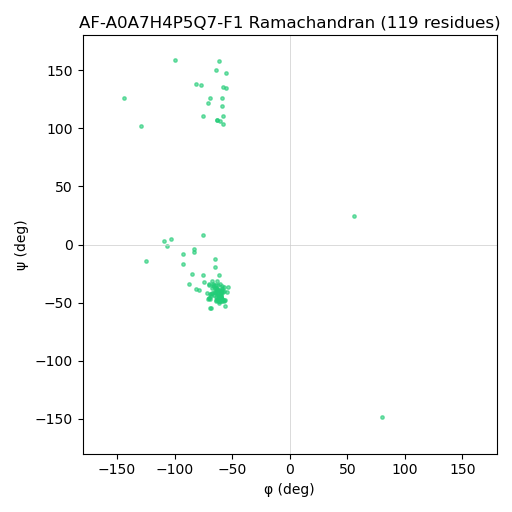53,53,50,53,51,49,55,49,51,55,55,56,71,72,47,55,76,94,70,54,70,52,76,67,55,46,52,56,50,52,53,51,51,50,51,52,50,64,60,61,74,72,114